Protein AF-A0A936DY60-F1 (afdb_monomer_lite)

pLDDT: mean 81.86, std 16.47, range [38.91, 96.62]

Structure (mmCIF, N/CA/C/O backbone):
data_AF-A0A936DY60-F1
#
_entry.id   AF-A0A936DY60-F1
#
loop_
_atom_site.group_PDB
_atom_site.id
_atom_site.type_symbol
_atom_site.label_atom_id
_atom_site.label_alt_id
_atom_site.label_comp_id
_atom_site.label_asym_id
_atom_site.label_entity_id
_atom_site.label_seq_id
_atom_site.pdbx_PDB_ins_code
_atom_site.Cartn_x
_atom_site.Cartn_y
_atom_site.Cartn_z
_atom_site.occupancy
_atom_site.B_iso_or_equiv
_atom_site.auth_seq_id
_atom_site.auth_comp_id
_atom_site.auth_asym_id
_atom_site.auth_atom_id
_atom_site.pdbx_PDB_model_num
ATOM 1 N N . MET A 1 1 ? 2.307 -20.697 33.346 1.00 44.84 1 MET A N 1
ATOM 2 C CA . MET A 1 1 ? 3.565 -20.794 32.579 1.00 44.84 1 MET A CA 1
ATOM 3 C C . MET A 1 1 ? 3.118 -21.292 31.215 1.00 44.84 1 MET A C 1
ATOM 5 O O . MET A 1 1 ? 2.752 -22.448 31.139 1.00 44.84 1 MET A O 1
ATOM 9 N N . GLU A 1 2 ? 2.853 -20.472 30.203 1.00 38.91 2 GLU A N 1
ATOM 10 C CA . GLU A 1 2 ? 3.311 -19.121 29.857 1.00 38.91 2 GLU A CA 1
ATOM 11 C C . GLU A 1 2 ? 2.128 -18.186 29.542 1.00 38.91 2 GLU A C 1
ATOM 13 O O . GLU A 1 2 ? 1.137 -18.589 28.943 1.00 38.91 2 GLU A O 1
ATOM 18 N N . ASP A 1 3 ? 2.243 -16.945 30.009 1.00 46.50 3 ASP A N 1
ATOM 19 C CA . ASP A 1 3 ? 1.336 -15.822 29.766 1.00 46.50 3 ASP A CA 1
ATOM 20 C C . ASP A 1 3 ? 1.839 -15.125 28.490 1.00 46.50 3 ASP A C 1
ATOM 22 O O . ASP A 1 3 ? 2.882 -14.470 28.516 1.00 46.50 3 ASP A O 1
ATOM 26 N N . SER A 1 4 ? 1.177 -15.346 27.350 1.00 43.41 4 SER A N 1
ATOM 27 C CA . SER A 1 4 ? 1.516 -14.661 26.098 1.00 43.41 4 SER A CA 1
ATOM 28 C C . SER A 1 4 ? 0.652 -13.413 25.970 1.00 43.41 4 SER A C 1
ATOM 30 O O . SER A 1 4 ? -0.563 -13.486 25.799 1.00 43.41 4 SER A O 1
ATOM 32 N N . ALA A 1 5 ? 1.296 -12.250 26.031 1.00 46.12 5 ALA A N 1
ATOM 33 C CA . ALA A 1 5 ? 0.689 -10.922 25.961 1.00 46.12 5 ALA A CA 1
ATOM 34 C C . ALA A 1 5 ? -0.089 -10.616 24.654 1.00 46.12 5 ALA A C 1
ATOM 36 O O . ALA A 1 5 ? -0.571 -9.497 24.490 1.00 46.12 5 ALA A O 1
ATOM 37 N N . ALA A 1 6 ? -0.235 -11.583 23.742 1.00 47.00 6 ALA A N 1
ATOM 38 C CA . ALA A 1 6 ? -0.947 -11.458 22.470 1.00 47.00 6 ALA A CA 1
ATOM 39 C C . ALA A 1 6 ? -2.479 -11.611 22.579 1.00 47.00 6 ALA A C 1
ATOM 41 O O . ALA A 1 6 ? -3.191 -11.152 21.693 1.00 47.00 6 ALA A O 1
ATOM 42 N N . ASP A 1 7 ? -3.005 -12.183 23.668 1.00 44.12 7 ASP A N 1
ATOM 43 C CA . ASP A 1 7 ? -4.451 -12.445 23.831 1.00 44.12 7 ASP A CA 1
ATOM 44 C C . ASP A 1 7 ? -5.263 -11.232 24.330 1.00 44.12 7 ASP A C 1
ATOM 46 O O . ASP A 1 7 ? -6.442 -11.328 24.678 1.00 44.12 7 ASP A O 1
ATOM 50 N N . ARG A 1 8 ? -4.642 -10.052 24.411 1.00 47.47 8 ARG A N 1
ATOM 51 C CA . ARG A 1 8 ? -5.249 -8.866 25.021 1.00 47.47 8 ARG A CA 1
ATOM 52 C C . ARG A 1 8 ? -5.529 -7.808 23.963 1.00 47.47 8 ARG A C 1
ATOM 54 O O . ARG A 1 8 ? -4.651 -7.031 23.615 1.00 47.47 8 ARG A O 1
ATOM 61 N N . ILE A 1 9 ? -6.812 -7.733 23.593 1.00 56.16 9 ILE A N 1
ATOM 62 C CA . ILE A 1 9 ? -7.488 -6.724 22.754 1.00 56.16 9 ILE A CA 1
ATOM 63 C C . ILE A 1 9 ? -7.696 -7.175 21.298 1.00 56.16 9 ILE A C 1
ATOM 65 O O . ILE A 1 9 ? -7.181 -6.577 20.362 1.00 56.16 9 ILE A O 1
ATOM 69 N N . CYS A 1 10 ? -8.556 -8.176 21.093 1.00 65.50 10 CYS A N 1
ATOM 70 C CA . CYS A 1 10 ? -9.241 -8.348 19.812 1.00 65.50 10 CYS A CA 1
ATOM 71 C C . CYS A 1 10 ? -10.759 -8.288 20.041 1.00 65.50 10 CYS A C 1
ATOM 73 O O . CYS A 1 10 ? -11.377 -9.283 20.389 1.00 65.50 10 CYS A O 1
ATOM 75 N N . PHE A 1 11 ? -11.353 -7.095 19.904 1.00 85.56 11 PHE A N 1
ATOM 76 C CA . PHE A 1 11 ? -12.814 -6.874 19.961 1.00 85.56 11 PHE A CA 1
ATOM 77 C C . PHE A 1 11 ? -13.450 -6.927 18.562 1.00 85.56 11 PHE A C 1
ATOM 79 O O . PHE A 1 11 ? -14.474 -6.287 18.306 1.00 85.56 11 PHE A O 1
ATOM 86 N N . LEU A 1 12 ? -12.789 -7.622 17.637 1.00 89.50 12 LEU A N 1
ATOM 87 C CA . LEU A 1 12 ? -13.128 -7.707 16.227 1.00 89.50 12 LEU A CA 1
ATOM 88 C C . LEU A 1 12 ? -13.067 -9.170 15.803 1.00 89.50 12 LEU A C 1
ATOM 90 O O . LEU A 1 12 ? -12.020 -9.800 15.902 1.00 89.50 12 LEU A O 1
ATOM 94 N N . HIS A 1 13 ? -14.175 -9.689 15.292 1.00 91.06 13 HIS A N 1
ATOM 95 C CA . HIS A 1 13 ? -14.236 -11.031 14.729 1.00 91.06 13 HIS A CA 1
ATOM 96 C C . HIS A 1 13 ? -14.409 -10.943 13.214 1.00 91.06 13 HIS A C 1
ATOM 98 O O . HIS A 1 13 ? -15.349 -10.302 12.735 1.00 91.06 13 HIS A O 1
ATOM 104 N N . LEU A 1 14 ? -13.521 -11.600 12.468 1.00 92.56 14 LEU A N 1
ATOM 105 C CA . LEU A 1 14 ? -13.602 -11.732 11.016 1.00 92.56 14 LEU A CA 1
ATOM 106 C C . LEU A 1 14 ? -14.223 -13.087 10.662 1.00 92.56 14 LEU A C 1
ATOM 108 O O . LEU A 1 14 ? -13.749 -14.125 11.113 1.00 9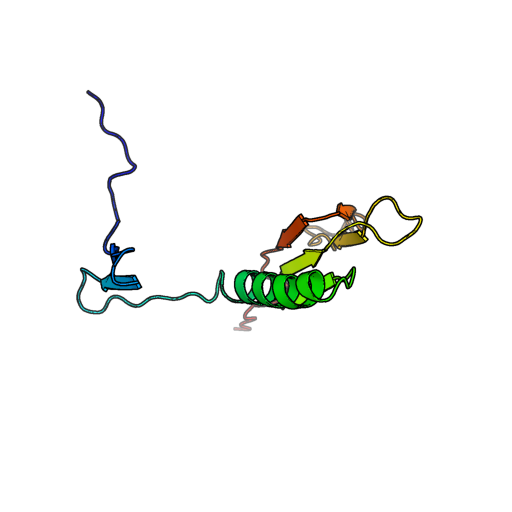2.56 14 LEU A O 1
ATOM 112 N N . ASP A 1 15 ? -15.270 -13.081 9.843 1.00 92.75 15 ASP A N 1
ATOM 113 C CA . ASP A 1 15 ? -15.773 -14.281 9.175 1.00 92.75 15 ASP A CA 1
ATOM 114 C C . ASP A 1 15 ? -15.343 -14.228 7.708 1.00 92.75 15 ASP A C 1
ATOM 116 O O . ASP A 1 15 ? -15.944 -13.521 6.894 1.00 92.75 15 ASP A O 1
ATOM 120 N N . GLU A 1 16 ? -14.280 -14.959 7.376 1.00 92.56 16 GLU A N 1
ATOM 121 C CA . GLU A 1 16 ? -13.734 -15.008 6.016 1.00 92.56 16 GLU A CA 1
ATOM 122 C C . GLU A 1 16 ? -14.710 -15.635 5.015 1.00 92.56 16 GLU A C 1
ATOM 124 O O . GLU A 1 16 ? -14.765 -15.216 3.857 1.00 92.56 16 GLU A O 1
ATOM 129 N N . SER A 1 17 ? -15.519 -16.604 5.457 1.00 95.31 17 SER A N 1
ATOM 130 C CA . SER A 1 17 ? -16.463 -17.314 4.590 1.00 95.31 17 SER A CA 1
ATOM 131 C C . SER A 1 17 ? -17.610 -16.406 4.148 1.00 95.31 17 SER A C 1
ATOM 133 O O . SER A 1 17 ? -17.999 -16.408 2.981 1.00 95.31 17 SER A O 1
ATOM 135 N N . GLN A 1 18 ? -18.116 -15.592 5.078 1.00 95.62 18 GLN A N 1
ATOM 136 C CA . GLN A 1 18 ? -19.192 -14.634 4.837 1.00 95.62 18 GLN A CA 1
ATOM 137 C C . GLN A 1 18 ? -18.667 -13.256 4.418 1.00 95.62 18 GLN A C 1
ATOM 139 O O . GLN A 1 18 ? -19.465 -12.373 4.109 1.00 95.62 18 GLN A O 1
ATOM 144 N N . LYS A 1 19 ? -17.340 -13.054 4.419 1.00 93.44 19 LYS A N 1
ATOM 145 C CA . LYS A 1 19 ? -16.678 -11.755 4.213 1.00 93.44 19 LYS A CA 1
ATOM 146 C C . LYS A 1 19 ? -17.287 -10.659 5.091 1.00 93.44 19 LYS A C 1
ATOM 148 O O . LYS A 1 19 ? -17.605 -9.569 4.617 1.00 93.44 19 LYS A O 1
ATOM 153 N N . SER A 1 20 ? -17.484 -10.967 6.370 1.00 93.31 20 SER A N 1
ATOM 154 C CA . SER A 1 20 ? -18.144 -10.069 7.319 1.00 93.31 20 SER A CA 1
ATOM 155 C C . SER A 1 20 ? -17.284 -9.821 8.553 1.00 93.31 20 SER A C 1
ATOM 157 O O . SER A 1 20 ? -16.421 -10.626 8.901 1.00 93.31 20 SER A O 1
ATOM 159 N N . VAL A 1 21 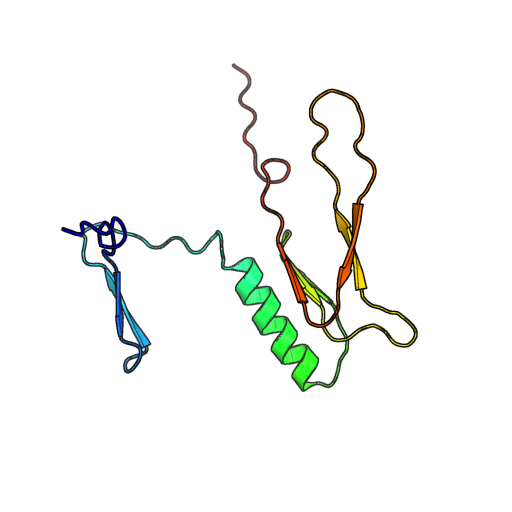? -17.515 -8.685 9.207 1.00 92.25 21 VAL A N 1
ATOM 160 C CA . VAL A 1 21 ? -16.815 -8.289 10.430 1.00 92.25 21 VAL A CA 1
ATOM 161 C C . VAL A 1 21 ? -17.841 -7.980 11.510 1.00 92.25 21 VAL A C 1
ATOM 163 O O . VAL A 1 21 ? -18.816 -7.268 11.263 1.00 92.25 21 VAL A O 1
ATOM 166 N N . ARG A 1 22 ? -17.604 -8.483 12.722 1.00 91.81 22 ARG A N 1
ATOM 167 C CA . ARG A 1 22 ? -18.387 -8.160 13.918 1.00 91.81 22 ARG A CA 1
ATOM 168 C C . ARG A 1 22 ? -17.526 -7.400 14.919 1.00 91.81 22 ARG A C 1
ATOM 170 O O . ARG A 1 22 ? -16.445 -7.858 15.277 1.00 91.81 22 ARG A O 1
ATOM 177 N N . LEU A 1 23 ? -18.039 -6.267 15.398 1.00 92.69 23 LEU A N 1
ATOM 178 C CA . LEU A 1 23 ? -17.442 -5.505 16.496 1.00 92.69 23 LEU A CA 1
ATOM 179 C C . LEU A 1 23 ? -18.108 -5.932 17.804 1.00 92.69 23 LEU A C 1
ATOM 181 O O . LEU A 1 23 ? -19.334 -5.919 17.921 1.00 92.69 23 LEU A O 1
ATOM 185 N N . GLU A 1 24 ? -17.313 -6.341 18.783 1.00 91.56 24 GLU A N 1
ATOM 186 C CA . GLU A 1 24 ? -17.827 -6.930 20.025 1.00 91.56 24 GLU A CA 1
ATOM 187 C C . GLU A 1 24 ? -18.187 -5.887 21.084 1.00 91.56 24 GLU A C 1
ATOM 189 O O . GLU A 1 24 ? -18.904 -6.178 22.042 1.00 91.56 24 GLU A O 1
ATOM 194 N N . LYS A 1 25 ? -17.717 -4.650 20.910 1.00 90.12 25 LYS A N 1
ATOM 195 C CA . LYS A 1 25 ? -17.960 -3.548 21.837 1.00 90.12 25 LYS A CA 1
ATOM 196 C C . LYS A 1 25 ? -18.980 -2.561 21.287 1.00 90.12 25 LYS A C 1
ATOM 198 O O . LYS A 1 25 ? -18.811 -2.014 20.200 1.00 90.12 25 LYS A O 1
ATOM 203 N N . SER A 1 26 ? -20.003 -2.273 22.091 1.00 89.88 26 SER A N 1
ATOM 204 C CA . SER A 1 26 ? -20.943 -1.186 21.807 1.00 89.88 26 SER A CA 1
ATOM 205 C C . SER A 1 26 ? -20.197 0.148 21.691 1.00 89.88 26 SER A C 1
ATOM 207 O O . SER A 1 26 ? -19.331 0.448 22.513 1.00 89.88 26 SER A O 1
ATOM 209 N N . GLY A 1 27 ? -20.513 0.929 20.658 1.00 90.00 27 GLY A N 1
ATOM 210 C CA . GLY A 1 27 ? -19.868 2.216 20.374 1.00 90.00 27 GLY A CA 1
ATOM 211 C C . GLY A 1 27 ? -18.483 2.131 19.717 1.00 90.00 27 GLY A C 1
ATOM 212 O O . GLY A 1 27 ? -17.901 3.173 19.427 1.00 90.00 27 GLY A O 1
ATOM 213 N N . MET A 1 28 ? -17.954 0.931 19.455 1.00 92.25 28 MET A N 1
ATOM 214 C CA . MET A 1 28 ? -16.699 0.759 18.719 1.00 92.25 28 MET A CA 1
ATOM 215 C C . MET A 1 28 ? -16.860 1.177 17.252 1.00 92.25 28 MET A C 1
ATOM 217 O O . MET A 1 28 ? -17.871 0.876 16.619 1.00 92.25 28 MET A O 1
ATOM 221 N N . GLN A 1 29 ? -15.844 1.849 16.713 1.00 90.31 29 GLN A N 1
ATOM 222 C CA . GLN A 1 29 ? -15.773 2.278 15.316 1.00 90.31 29 GLN A CA 1
ATOM 223 C C . GLN A 1 29 ? -14.461 1.805 14.691 1.00 90.31 29 GLN A C 1
ATOM 225 O O . GLN A 1 29 ? -13.467 1.617 15.394 1.00 90.31 29 GLN A O 1
ATOM 230 N N . LEU A 1 30 ? -14.473 1.610 13.373 1.00 89.00 30 LEU A N 1
ATOM 231 C CA . LEU A 1 30 ? -13.281 1.305 12.591 1.00 89.00 30 LEU A CA 1
ATOM 232 C C . LEU A 1 30 ? -12.800 2.565 11.888 1.00 89.00 30 LEU A C 1
ATOM 234 O O . LEU A 1 30 ? -13.579 3.226 11.204 1.00 89.00 30 LEU A O 1
ATOM 238 N N . ASP A 1 31 ? -11.509 2.844 12.021 1.00 89.88 31 ASP A N 1
ATOM 239 C CA . ASP A 1 31 ? -10.816 3.860 11.244 1.00 89.88 31 ASP A CA 1
ATOM 240 C C . ASP A 1 31 ? -9.760 3.169 10.378 1.00 89.88 31 ASP A C 1
ATOM 242 O O . ASP A 1 31 ? -8.853 2.505 10.881 1.00 89.88 31 ASP A O 1
ATOM 246 N N . LEU A 1 32 ? -9.915 3.293 9.060 1.00 88.56 32 LEU A N 1
ATOM 247 C CA . LEU A 1 32 ? -9.011 2.714 8.068 1.00 88.56 32 LEU A CA 1
ATOM 248 C C . LEU A 1 32 ? -8.073 3.769 7.465 1.00 88.56 32 LEU A C 1
ATOM 250 O O . LEU A 1 32 ? -7.340 3.468 6.519 1.00 88.56 32 LEU A O 1
ATOM 254 N N . GLY A 1 33 ? -8.079 5.002 7.978 1.00 86.06 33 GLY A N 1
ATOM 255 C CA . GLY A 1 33 ? -7.324 6.132 7.436 1.00 86.06 33 GLY A CA 1
ATOM 256 C C . GLY A 1 33 ? -5.827 5.854 7.289 1.00 86.06 33 GLY A C 1
ATOM 257 O O . GLY A 1 33 ? -5.217 6.292 6.314 1.00 86.06 33 GLY A O 1
ATOM 258 N N . GLY A 1 34 ? -5.256 5.053 8.194 1.00 84.50 34 GLY A N 1
ATOM 259 C CA . GLY A 1 34 ? -3.844 4.659 8.166 1.00 84.50 34 GLY A CA 1
ATOM 260 C C . GLY A 1 34 ? -3.459 3.633 7.093 1.00 84.50 34 GLY A C 1
ATOM 261 O O . GLY A 1 34 ? -2.277 3.509 6.800 1.00 84.50 34 GLY A O 1
ATOM 262 N N . ILE A 1 35 ? -4.418 2.911 6.497 1.00 87.56 35 ILE A N 1
ATOM 263 C CA . ILE A 1 35 ? -4.139 1.831 5.524 1.00 87.56 35 ILE A CA 1
ATOM 264 C C . ILE A 1 35 ? -4.823 2.022 4.166 1.00 87.56 35 ILE A C 1
ATOM 266 O O . ILE A 1 35 ? -4.459 1.378 3.185 1.00 87.56 35 ILE A O 1
ATOM 270 N N . THR A 1 36 ? -5.818 2.910 4.088 1.00 90.19 36 THR A N 1
ATOM 271 C CA . THR A 1 36 ? -6.686 3.039 2.905 1.00 90.19 36 THR A CA 1
ATOM 272 C C . THR A 1 36 ? -5.911 3.460 1.658 1.00 90.19 36 THR A C 1
ATOM 274 O O . THR A 1 36 ? -6.186 2.973 0.565 1.00 90.19 36 THR A O 1
ATOM 277 N N . LYS A 1 37 ? -4.930 4.354 1.808 1.00 91.88 37 LYS A N 1
ATOM 278 C CA . LYS A 1 37 ? -4.136 4.874 0.687 1.00 91.88 37 LYS A CA 1
ATOM 279 C C . LYS A 1 37 ? -3.220 3.810 0.085 1.00 91.88 37 LYS A C 1
ATOM 281 O O . LYS A 1 37 ? -3.241 3.639 -1.132 1.00 91.88 37 LYS A O 1
ATOM 286 N N . GLY A 1 38 ? -2.514 3.050 0.925 1.00 91.94 38 GLY A N 1
ATOM 287 C CA . GLY A 1 38 ? -1.728 1.891 0.496 1.00 91.94 38 GLY A CA 1
ATOM 288 C C . GLY A 1 38 ? -2.585 0.867 -0.251 1.00 91.94 38 GLY A C 1
ATOM 289 O O . GLY A 1 38 ? -2.275 0.532 -1.389 1.00 91.94 38 GLY A O 1
ATOM 290 N N . TYR A 1 39 ? -3.739 0.486 0.311 1.00 94.12 39 TYR A N 1
ATOM 291 C CA . TYR A 1 39 ? -4.665 -0.443 -0.350 1.00 94.12 39 TYR A CA 1
ATOM 292 C C . TYR A 1 39 ? -5.155 0.068 -1.716 1.00 94.12 39 TYR A C 1
ATOM 294 O O . TYR A 1 39 ? -5.211 -0.682 -2.689 1.00 94.12 39 TYR A O 1
ATOM 302 N N . ALA A 1 40 ? -5.501 1.354 -1.814 1.00 94.31 40 ALA A N 1
ATOM 303 C CA . ALA A 1 40 ? -5.911 1.953 -3.080 1.00 94.31 40 ALA A CA 1
ATOM 304 C C . ALA A 1 40 ? -4.769 1.972 -4.112 1.00 94.31 40 ALA A C 1
ATOM 306 O O . ALA A 1 40 ? -5.021 1.777 -5.303 1.00 94.31 40 ALA A O 1
ATOM 307 N N . ALA A 1 41 ? -3.527 2.194 -3.669 1.00 95.38 41 ALA A N 1
ATOM 308 C CA . ALA A 1 41 ? -2.353 2.152 -4.531 1.00 95.38 41 ALA A CA 1
ATOM 309 C C . ALA A 1 41 ? -2.081 0.735 -5.060 1.00 95.38 41 ALA A C 1
ATOM 311 O O . ALA A 1 41 ? -1.846 0.581 -6.260 1.00 95.38 41 ALA A O 1
ATOM 312 N N . ASP A 1 42 ? -2.201 -0.285 -4.205 1.00 95.00 42 ASP A N 1
ATOM 313 C CA . ASP A 1 42 ? -2.075 -1.696 -4.589 1.00 95.00 42 ASP A CA 1
ATOM 314 C C . ASP A 1 42 ? -3.155 -2.090 -5.607 1.00 95.00 42 ASP A C 1
ATOM 316 O O . ASP A 1 42 ? -2.845 -2.575 -6.695 1.00 95.00 42 ASP A O 1
ATOM 320 N N . ALA A 1 43 ? -4.424 -1.776 -5.325 1.00 95.44 43 ALA A N 1
ATOM 321 C CA . ALA A 1 43 ? -5.531 -2.086 -6.230 1.00 95.44 43 ALA A CA 1
ATOM 322 C C . ALA A 1 43 ? -5.382 -1.404 -7.604 1.00 95.44 43 ALA A C 1
ATOM 324 O O . ALA A 1 43 ? -5.717 -1.981 -8.641 1.00 95.44 43 ALA A O 1
ATOM 325 N N . ALA A 1 44 ? -4.867 -0.171 -7.638 1.00 94.81 44 ALA A N 1
ATOM 326 C CA . ALA A 1 44 ? -4.559 0.509 -8.892 1.00 94.81 44 ALA A CA 1
ATOM 327 C C . ALA A 1 44 ? -3.393 -0.163 -9.634 1.00 94.81 44 ALA A C 1
ATOM 329 O O . ALA A 1 44 ? -3.449 -0.293 -10.860 1.00 94.81 44 ALA A O 1
ATOM 330 N N . MET A 1 45 ? -2.360 -0.610 -8.912 1.00 95.94 45 MET A N 1
ATOM 331 C CA . MET A 1 45 ? -1.229 -1.326 -9.499 1.00 95.94 45 MET A CA 1
ATOM 332 C C . MET A 1 45 ? -1.669 -2.640 -10.150 1.00 95.94 45 MET A C 1
ATOM 334 O O . MET A 1 45 ? -1.290 -2.894 -11.293 1.00 95.94 45 MET A O 1
ATOM 338 N N . ASP A 1 46 ? -2.538 -3.418 -9.504 1.00 94.56 46 ASP A N 1
ATOM 339 C CA . ASP A 1 46 ? -3.068 -4.673 -10.057 1.00 94.56 46 ASP A CA 1
ATOM 340 C C . ASP A 1 46 ? -3.755 -4.460 -11.420 1.00 94.56 46 ASP A C 1
ATOM 342 O O . ASP A 1 46 ? -3.562 -5.215 -12.383 1.00 94.56 46 ASP A O 1
ATOM 346 N N . VAL A 1 47 ? -4.518 -3.369 -11.555 1.00 94.94 47 VAL A N 1
ATOM 347 C CA . VAL A 1 47 ? -5.160 -2.993 -12.826 1.00 94.94 47 VAL A CA 1
ATOM 348 C C . VAL A 1 47 ? -4.130 -2.603 -13.893 1.00 94.94 47 VAL A C 1
ATOM 350 O O . VAL A 1 47 ? -4.332 -2.888 -15.073 1.00 94.94 47 VAL A O 1
ATOM 353 N N . LEU A 1 48 ? -3.027 -1.955 -13.518 1.00 92.75 48 LEU A N 1
ATOM 354 C CA . LEU A 1 48 ? -1.975 -1.556 -14.460 1.00 92.75 48 LEU A CA 1
ATOM 355 C C . LEU A 1 48 ? -1.133 -2.752 -14.917 1.00 92.75 48 LEU A C 1
ATOM 357 O O . LEU A 1 48 ? -0.892 -2.907 -16.118 1.00 92.75 48 LEU A O 1
ATOM 361 N N . VAL A 1 49 ? -0.749 -3.627 -13.987 1.00 90.12 49 VAL A N 1
ATOM 362 C CA . VAL A 1 49 ? 0.024 -4.844 -14.268 1.00 90.12 49 VAL A CA 1
ATOM 363 C C . VAL A 1 49 ? -0.774 -5.805 -15.146 1.00 90.12 49 VAL A C 1
ATOM 365 O O . VAL A 1 49 ? -0.240 -6.311 -16.131 1.00 90.12 49 VAL A O 1
ATOM 368 N N . SER A 1 50 ? -2.077 -5.981 -14.889 1.00 91.88 50 SER A N 1
ATOM 369 C CA . SER A 1 50 ? -2.952 -6.801 -15.751 1.00 91.88 50 SER A CA 1
ATOM 370 C C . SER A 1 50 ? -3.082 -6.281 -17.191 1.00 91.88 50 SER A C 1
ATOM 372 O O . SER A 1 50 ? -3.519 -7.011 -18.080 1.00 91.88 50 SER A O 1
ATOM 374 N N . ARG A 1 51 ? -2.672 -5.033 -17.449 1.00 92.75 51 ARG A N 1
ATOM 375 C CA . ARG A 1 51 ? -2.606 -4.420 -18.785 1.00 92.75 51 ARG A CA 1
ATOM 376 C C . ARG A 1 51 ? -1.185 -4.373 -19.356 1.00 92.75 51 ARG A C 1
ATOM 378 O O . ARG A 1 51 ? -0.969 -3.691 -20.355 1.00 92.75 51 ARG A O 1
ATOM 385 N N . TYR A 1 52 ? -0.237 -5.088 -18.745 1.00 84.00 52 TYR A N 1
ATOM 386 C CA . TYR A 1 52 ? 1.179 -5.146 -19.128 1.00 84.00 52 TYR A CA 1
ATOM 387 C C . TYR A 1 52 ? 1.874 -3.775 -19.120 1.00 84.00 52 TYR A C 1
ATOM 389 O O . TYR A 1 52 ? 2.707 -3.475 -19.978 1.00 84.00 52 TYR A O 1
ATOM 397 N N . LEU A 1 53 ? 1.511 -2.907 -18.169 1.00 82.38 53 LEU A N 1
ATOM 398 C CA . LEU A 1 53 ? 2.090 -1.572 -18.042 1.00 82.38 53 LEU A CA 1
ATOM 399 C C . LEU A 1 53 ? 3.028 -1.491 -16.832 1.00 82.38 53 LEU A C 1
ATOM 401 O O . LEU A 1 53 ? 2.562 -1.472 -15.696 1.00 82.38 53 LEU A O 1
ATOM 405 N N . ASN A 1 54 ? 4.331 -1.316 -17.076 1.00 85.75 54 ASN A N 1
ATOM 406 C CA . ASN A 1 54 ? 5.292 -1.021 -16.004 1.00 85.75 54 ASN A CA 1
ATOM 407 C C . ASN A 1 54 ? 5.096 0.420 -15.525 1.00 85.75 54 ASN A C 1
ATOM 409 O O . ASN A 1 54 ? 5.281 1.361 -16.304 1.00 85.75 54 ASN A O 1
ATOM 413 N N . ARG A 1 55 ? 4.658 0.614 -14.283 1.00 90.50 55 ARG A N 1
ATOM 414 C CA . ARG A 1 55 ? 4.197 1.902 -13.757 1.00 90.50 55 ARG A CA 1
ATOM 415 C C . ARG A 1 55 ? 4.555 2.076 -12.286 1.00 90.50 55 ARG A C 1
ATOM 417 O O . ARG A 1 55 ? 4.939 1.142 -11.586 1.00 90.50 55 ARG A O 1
ATOM 424 N N . THR A 1 56 ? 4.363 3.305 -11.831 1.00 93.12 56 THR A N 1
ATOM 425 C CA . THR A 1 56 ? 4.343 3.679 -10.423 1.00 93.12 56 THR A CA 1
ATOM 426 C C . THR A 1 56 ? 2.982 4.264 -10.087 1.00 93.12 56 THR A C 1
ATOM 428 O O . THR A 1 56 ? 2.357 4.936 -10.912 1.00 93.12 56 THR A O 1
ATOM 431 N N . VAL A 1 57 ? 2.517 4.002 -8.873 1.00 94.50 57 VAL A N 1
ATOM 432 C CA . VAL A 1 57 ? 1.310 4.600 -8.307 1.00 94.50 57 VAL A CA 1
ATOM 433 C C . VAL A 1 57 ? 1.716 5.307 -7.025 1.00 94.50 57 VAL A C 1
ATOM 435 O O . VAL A 1 57 ? 2.417 4.723 -6.206 1.00 94.50 57 VAL A O 1
ATOM 438 N N . ALA A 1 58 ? 1.295 6.561 -6.859 1.00 92.25 58 ALA A N 1
ATOM 439 C CA . ALA A 1 58 ? 1.542 7.345 -5.654 1.00 92.25 58 ALA A CA 1
ATOM 440 C C . ALA A 1 58 ? 0.214 7.845 -5.072 1.00 92.25 58 ALA A C 1
ATOM 442 O O . ALA A 1 58 ? -0.538 8.550 -5.746 1.00 92.25 58 ALA A O 1
ATOM 443 N N . ALA A 1 59 ? -0.056 7.506 -3.814 1.00 88.25 59 ALA A N 1
ATOM 444 C CA . ALA A 1 59 ? -1.256 7.873 -3.076 1.00 88.25 59 ALA A CA 1
ATOM 445 C C . ALA A 1 59 ? -0.872 8.503 -1.728 1.00 88.25 59 ALA A C 1
ATOM 447 O O . ALA A 1 59 ? -0.781 7.837 -0.705 1.00 88.25 59 ALA A O 1
ATOM 448 N N . GLY A 1 60 ? -0.638 9.819 -1.716 1.00 80.00 60 GLY A N 1
ATOM 449 C CA . GLY A 1 60 ? -0.485 10.590 -0.474 1.00 80.00 60 GLY A CA 1
ATOM 450 C C . GLY A 1 60 ? 0.605 10.082 0.483 1.00 80.00 60 GLY A C 1
ATOM 451 O O . GLY A 1 60 ? 0.346 10.007 1.686 1.00 80.00 60 GLY A O 1
ATOM 452 N N . GLY A 1 61 ? 1.778 9.732 -0.058 1.00 83.44 61 GLY A N 1
ATOM 453 C CA . GLY A 1 61 ? 2.939 9.211 0.679 1.00 83.44 61 GLY A CA 1
ATOM 454 C C . GLY A 1 61 ? 3.163 7.704 0.521 1.00 83.44 61 GLY A C 1
ATOM 455 O O . GLY A 1 61 ? 4.287 7.246 0.704 1.00 83.44 61 GLY A O 1
ATOM 456 N N . ASP A 1 62 ? 2.133 6.958 0.118 1.00 90.56 62 ASP A N 1
ATOM 457 C CA . ASP A 1 62 ? 2.246 5.550 -0.264 1.00 90.56 62 ASP A CA 1
ATOM 458 C C . ASP A 1 62 ? 2.626 5.447 -1.742 1.00 90.56 62 ASP A C 1
ATOM 460 O O . ASP A 1 62 ? 1.974 6.050 -2.598 1.00 90.56 62 ASP A O 1
ATOM 464 N N . ILE A 1 63 ? 3.689 4.713 -2.057 1.00 94.44 63 ILE A N 1
ATOM 465 C CA . ILE A 1 63 ? 4.173 4.502 -3.422 1.00 94.44 63 ILE A CA 1
ATOM 466 C C . ILE A 1 63 ? 4.277 3.004 -3.675 1.00 94.44 63 ILE A C 1
ATOM 468 O O . ILE A 1 63 ? 4.940 2.300 -2.922 1.00 94.44 63 ILE A O 1
ATOM 472 N N . VAL A 1 64 ? 3.690 2.539 -4.774 1.00 96.62 64 VAL A N 1
ATOM 473 C CA . VAL A 1 64 ? 3.813 1.163 -5.271 1.00 96.62 64 VAL A CA 1
ATOM 474 C C . VAL A 1 64 ? 4.461 1.214 -6.645 1.00 96.62 64 VAL A C 1
ATOM 476 O O . VAL A 1 64 ? 4.100 2.051 -7.479 1.00 96.62 64 VAL A O 1
ATOM 479 N N . VAL A 1 65 ? 5.427 0.336 -6.896 1.00 96.62 65 VAL A N 1
ATOM 480 C CA . VAL A 1 65 ? 6.134 0.251 -8.176 1.00 96.62 65 VAL A CA 1
ATOM 481 C C . VAL A 1 65 ? 6.084 -1.168 -8.733 1.00 96.62 65 VAL A C 1
ATOM 483 O O . VAL A 1 65 ? 6.242 -2.142 -7.998 1.00 96.62 65 VAL A O 1
ATOM 486 N N . SER A 1 66 ? 5.876 -1.279 -10.043 1.00 94.75 66 SER A N 1
ATOM 487 C CA . SER A 1 66 ? 5.941 -2.550 -10.768 1.00 94.75 66 SER A CA 1
ATOM 488 C C . SER A 1 66 ? 7.397 -2.976 -11.016 1.00 94.75 66 SER A C 1
ATOM 490 O O . SER A 1 66 ? 8.335 -2.438 -10.421 1.00 94.75 66 SER A O 1
ATOM 492 N N . GLU A 1 67 ? 7.605 -3.893 -11.961 1.00 94.81 67 GLU A N 1
ATOM 493 C CA . GLU A 1 67 ? 8.923 -4.244 -12.491 1.00 94.81 67 GLU A CA 1
ATOM 494 C C . GLU A 1 67 ? 9.738 -3.009 -12.886 1.00 94.81 67 GLU A C 1
ATOM 496 O O . GLU A 1 67 ? 9.185 -1.941 -13.192 1.00 94.81 67 GLU A O 1
ATOM 501 N N . SER A 1 68 ? 11.062 -3.175 -12.892 1.00 94.81 68 SER A N 1
ATOM 502 C CA . SER A 1 68 ? 12.000 -2.114 -13.238 1.00 94.81 68 SER A CA 1
ATOM 503 C C . SER A 1 68 ? 11.682 -1.490 -14.605 1.00 94.81 68 SER A C 1
ATOM 505 O O . SER A 1 68 ? 11.261 -2.191 -15.536 1.00 94.81 68 SER A O 1
ATOM 507 N N . PRO A 1 69 ? 11.895 -0.172 -14.766 1.00 91.50 69 PRO A N 1
ATOM 508 C CA . PRO A 1 69 ? 11.830 0.458 -16.077 1.00 91.50 69 PRO A CA 1
ATOM 509 C C . PRO A 1 69 ? 12.835 -0.186 -17.050 1.00 91.50 69 PRO A C 1
ATOM 511 O O . PRO A 1 69 ? 13.894 -0.648 -16.619 1.00 91.50 69 PRO A O 1
ATOM 514 N N . PRO A 1 70 ? 12.557 -0.200 -18.366 1.00 90.62 70 PRO A N 1
ATOM 515 C CA . PRO A 1 70 ? 13.493 -0.738 -19.348 1.00 90.62 70 PRO A CA 1
ATOM 516 C C . PRO A 1 70 ? 14.872 -0.069 -19.260 1.00 90.62 70 PRO A C 1
ATOM 518 O O . PRO A 1 70 ? 14.978 1.149 -19.371 1.00 90.62 70 PRO A O 1
ATOM 521 N N . GLY A 1 71 ? 15.922 -0.876 -19.093 1.00 93.94 71 GLY A N 1
ATOM 522 C CA . GLY A 1 71 ? 17.306 -0.397 -19.001 1.00 93.94 71 GLY A CA 1
ATOM 523 C C . GLY A 1 71 ? 17.729 0.114 -17.620 1.00 93.94 71 GLY A C 1
ATOM 524 O O . GLY A 1 71 ? 18.884 0.499 -17.464 1.00 93.94 71 GLY A O 1
ATOM 525 N N . GLU A 1 72 ? 16.840 0.079 -16.627 1.00 94.81 72 GLU A N 1
ATOM 526 C CA . GLU A 1 72 ? 17.107 0.527 -15.260 1.00 94.81 72 GLU A CA 1
ATOM 527 C C . GLU A 1 72 ? 17.074 -0.646 -14.275 1.00 94.81 72 GLU A C 1
ATOM 529 O O . GLU A 1 72 ? 16.362 -1.632 -14.461 1.00 94.81 72 GLU A O 1
ATOM 534 N N . ASN A 1 73 ? 17.810 -0.520 -13.169 1.00 93.44 73 ASN A N 1
ATOM 535 C CA . ASN A 1 73 ? 17.815 -1.541 -12.113 1.00 93.44 73 ASN A CA 1
ATOM 536 C C . ASN A 1 73 ? 16.580 -1.463 -11.197 1.00 93.44 73 ASN A C 1
ATOM 538 O O . ASN A 1 73 ? 16.319 -2.393 -10.438 1.00 93.44 73 ASN A O 1
ATOM 542 N N . GLY A 1 74 ? 15.816 -0.372 -11.269 1.00 94.94 74 GLY A N 1
ATOM 543 C CA . GLY A 1 74 ? 14.606 -0.153 -10.485 1.00 94.94 74 GLY A CA 1
ATOM 544 C C . GLY A 1 74 ? 14.143 1.299 -10.542 1.00 94.94 74 GLY A C 1
ATOM 545 O O . GLY A 1 74 ? 14.816 2.173 -11.086 1.00 94.94 74 GLY A O 1
ATOM 546 N N . TRP A 1 75 ? 12.986 1.562 -9.954 1.00 95.50 75 TRP A N 1
ATOM 547 C CA . TRP A 1 75 ? 12.443 2.898 -9.765 1.00 95.50 75 TRP A CA 1
ATOM 548 C C . TRP A 1 75 ? 13.178 3.608 -8.628 1.00 95.50 75 TRP A C 1
ATOM 550 O O . TRP A 1 75 ? 13.215 3.107 -7.505 1.00 95.50 75 TRP A O 1
ATOM 560 N N . SER A 1 76 ? 13.751 4.781 -8.904 1.00 94.69 76 SER A N 1
ATOM 561 C CA . SER A 1 76 ? 14.418 5.604 -7.890 1.00 94.69 76 SER A CA 1
ATOM 562 C C . SER A 1 76 ? 13.403 6.422 -7.100 1.00 94.69 76 SER A C 1
ATOM 564 O O . SER A 1 76 ? 12.822 7.378 -7.617 1.00 94.69 76 SER A O 1
ATOM 566 N N . ILE A 1 77 ? 13.195 6.052 -5.838 1.00 92.75 77 ILE A N 1
ATOM 567 C CA . ILE A 1 77 ? 12.315 6.765 -4.914 1.00 92.75 77 ILE A CA 1
ATOM 568 C C . ILE A 1 77 ? 13.170 7.564 -3.939 1.00 92.75 77 ILE A C 1
ATOM 570 O O . ILE A 1 77 ? 13.940 7.002 -3.164 1.00 92.75 77 ILE A O 1
ATOM 574 N N . THR A 1 78 ? 13.040 8.890 -3.984 1.00 90.56 78 THR A N 1
ATOM 575 C CA . THR A 1 78 ? 13.779 9.799 -3.101 1.00 90.56 78 THR A CA 1
ATOM 576 C C . THR A 1 78 ? 12.917 10.201 -1.913 1.00 90.56 78 THR A C 1
ATOM 578 O O . THR A 1 78 ? 11.835 10.755 -2.086 1.00 90.56 78 THR A O 1
ATOM 581 N N . MET A 1 79 ? 13.431 9.981 -0.709 1.00 84.88 79 MET A N 1
ATOM 582 C CA . MET A 1 79 ? 12.831 10.409 0.547 1.00 84.88 79 MET A CA 1
ATOM 583 C C . MET A 1 79 ? 13.516 11.684 1.038 1.00 84.88 79 MET A C 1
ATOM 585 O O . MET A 1 79 ? 14.741 11.830 0.958 1.00 84.88 79 MET A O 1
ATOM 589 N N . VAL A 1 80 ? 12.714 12.614 1.552 1.00 76.50 80 VAL A N 1
ATOM 590 C CA . VAL A 1 80 ? 13.198 13.848 2.176 1.00 76.50 80 VAL A CA 1
ATOM 591 C C . VAL A 1 80 ? 13.255 13.616 3.685 1.00 76.50 80 VAL A C 1
ATOM 593 O O . VAL A 1 80 ? 12.202 13.415 4.290 1.00 76.50 80 VAL A O 1
ATOM 596 N N . PRO A 1 81 ? 14.443 13.624 4.310 1.00 68.31 81 PRO A N 1
ATOM 597 C CA . PRO A 1 81 ? 14.533 13.487 5.756 1.00 68.31 81 PRO A CA 1
ATOM 598 C C . PRO A 1 81 ? 13.882 14.677 6.464 1.00 68.31 81 PRO A C 1
ATOM 600 O O . PRO A 1 81 ? 14.046 15.826 6.044 1.00 68.31 81 PRO A O 1
ATOM 603 N N . LEU A 1 82 ? 13.204 14.416 7.582 1.00 64.50 82 LEU A N 1
ATOM 604 C CA . LEU A 1 82 ? 12.789 15.469 8.504 1.00 64.50 82 LEU A CA 1
ATOM 605 C C . LEU A 1 82 ? 14.054 16.071 9.134 1.00 64.50 82 LEU A C 1
ATOM 607 O O . LEU A 1 82 ? 14.826 15.376 9.792 1.00 64.50 82 LEU A O 1
ATOM 611 N N . SER A 1 83 ? 14.312 17.358 8.894 1.00 59.56 83 SER A N 1
ATOM 612 C CA . SER A 1 83 ? 15.459 18.056 9.484 1.00 59.56 83 SER A CA 1
ATOM 613 C C . SER A 1 83 ? 15.203 18.297 10.971 1.00 59.56 83 SER A C 1
ATOM 615 O O . SER A 1 83 ? 14.585 19.286 11.356 1.00 59.56 83 SER A O 1
ATOM 617 N N . THR A 1 84 ? 15.690 17.405 11.830 1.00 52.50 84 THR A N 1
ATOM 618 C CA . THR A 1 84 ? 15.768 17.655 13.272 1.00 52.50 84 THR A CA 1
ATOM 619 C C . THR A 1 84 ? 17.113 18.311 13.590 1.00 52.50 84 THR A C 1
ATOM 621 O O . THR A 1 84 ? 18.141 17.638 13.637 1.00 52.50 84 THR A O 1
ATOM 624 N N . GLY A 1 85 ? 17.129 19.632 13.806 1.00 53.69 85 GLY A N 1
ATOM 625 C CA . GLY A 1 85 ? 18.281 20.321 14.413 1.00 53.69 85 GLY A CA 1
ATOM 626 C C . GLY A 1 85 ? 19.268 21.024 13.470 1.00 53.69 85 GLY A C 1
ATOM 627 O O . GLY A 1 85 ? 20.450 21.125 13.790 1.00 53.69 85 GLY A O 1
ATOM 628 N N . GLY A 1 86 ? 18.819 21.546 12.324 1.00 49.97 86 GLY A N 1
ATOM 629 C CA . GLY A 1 86 ? 19.594 22.529 11.544 1.00 49.97 86 GLY A CA 1
ATOM 630 C C . GLY A 1 86 ? 20.710 21.965 10.655 1.00 49.97 86 GLY A C 1
ATOM 631 O O . GLY A 1 86 ? 21.391 22.731 9.976 1.00 49.97 86 GLY A O 1
ATOM 632 N N . LYS A 1 87 ? 20.876 20.639 10.589 1.00 53.06 87 LYS A N 1
ATOM 633 C CA . LYS A 1 87 ? 21.682 19.974 9.557 1.00 53.06 87 LYS A CA 1
ATOM 634 C C . LYS A 1 87 ? 20.747 19.221 8.622 1.00 53.06 87 LYS A C 1
ATOM 636 O O . LYS A 1 87 ? 20.080 18.283 9.039 1.00 53.06 87 LYS A O 1
ATOM 641 N N . SER A 1 88 ? 20.706 19.647 7.362 1.00 55.34 88 SER A N 1
ATOM 642 C CA . SER A 1 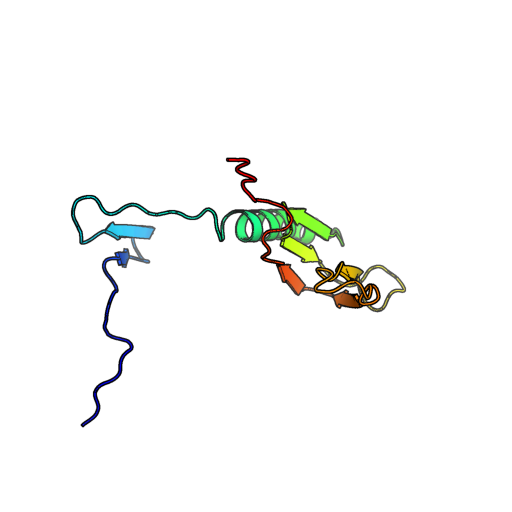88 ? 19.960 18.951 6.315 1.00 55.34 88 SER A CA 1
ATOM 643 C C . SER A 1 88 ? 20.559 17.553 6.149 1.00 55.34 88 SER A C 1
ATOM 645 O O . SER A 1 88 ? 21.675 17.415 5.643 1.00 55.3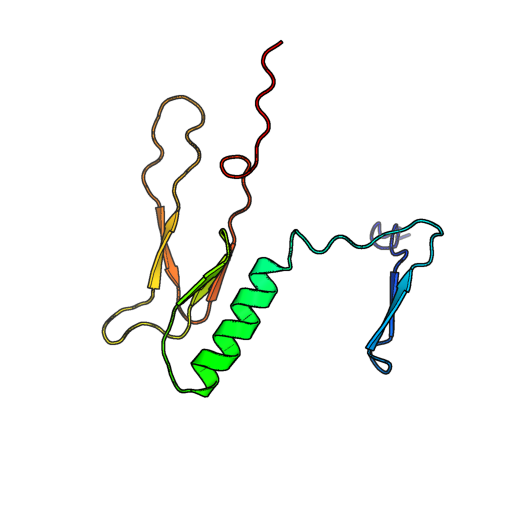4 88 SER A O 1
ATOM 647 N N . ALA A 1 89 ? 19.871 16.518 6.633 1.00 61.59 89 ALA A N 1
ATOM 648 C CA . ALA A 1 89 ? 20.217 15.155 6.263 1.00 61.59 89 ALA A CA 1
ATOM 649 C C . ALA A 1 89 ? 20.009 15.044 4.744 1.00 61.59 89 ALA A C 1
ATOM 651 O O . ALA A 1 89 ? 18.969 15.441 4.217 1.00 61.59 89 ALA A O 1
ATOM 652 N N . GLY A 1 90 ? 21.048 14.617 4.024 1.00 64.00 90 GLY A N 1
ATOM 653 C CA . GLY A 1 90 ? 21.012 14.545 2.565 1.00 64.00 90 GLY A CA 1
ATOM 654 C C . GLY A 1 90 ? 19.842 13.691 2.076 1.00 64.00 90 GLY A C 1
ATOM 655 O O . GLY A 1 90 ? 19.436 12.744 2.747 1.00 64.00 90 GLY A O 1
ATOM 656 N N . LYS A 1 91 ? 19.302 14.027 0.899 1.00 73.75 91 LYS A N 1
ATOM 657 C CA . LYS A 1 91 ? 18.261 13.226 0.241 1.00 73.75 91 LYS A CA 1
ATOM 658 C C . LYS A 1 91 ? 18.722 11.769 0.153 1.00 73.75 91 LYS A C 1
ATOM 660 O O . LYS A 1 91 ? 19.807 11.507 -0.364 1.00 73.75 91 LYS A O 1
ATOM 665 N N . GLN A 1 92 ? 17.904 10.843 0.640 1.00 81.94 92 GLN A N 1
ATOM 666 C CA . GLN A 1 92 ? 18.161 9.411 0.515 1.00 81.94 92 GLN A CA 1
ATOM 667 C C . GLN A 1 92 ? 17.280 8.853 -0.595 1.00 81.94 92 GLN A C 1
ATOM 669 O O . GLN A 1 92 ? 16.087 9.141 -0.634 1.00 81.94 92 GLN A O 1
ATOM 674 N N . ALA A 1 93 ? 17.867 8.075 -1.500 1.00 89.44 93 ALA A N 1
ATOM 675 C CA . ALA A 1 93 ? 17.135 7.393 -2.555 1.00 89.44 93 ALA A CA 1
ATOM 676 C C . ALA A 1 93 ? 17.256 5.880 -2.382 1.00 89.44 93 ALA A C 1
ATOM 678 O O . ALA A 1 93 ? 18.320 5.374 -2.024 1.00 89.44 93 ALA A O 1
ATOM 679 N N . VAL A 1 94 ? 16.164 5.176 -2.657 1.00 92.44 94 VAL A N 1
ATOM 680 C CA . VAL A 1 94 ? 16.112 3.716 -2.733 1.00 92.44 94 VAL A CA 1
ATOM 681 C C . VAL A 1 94 ? 15.673 3.309 -4.135 1.00 92.44 94 VAL A C 1
ATOM 683 O O . VAL A 1 94 ? 14.847 3.983 -4.749 1.00 92.44 94 VAL A O 1
ATOM 686 N N . LEU A 1 95 ? 16.244 2.222 -4.651 1.00 96.06 95 LEU A N 1
ATOM 687 C CA . LEU A 1 95 ? 15.811 1.611 -5.907 1.00 96.06 95 LEU A CA 1
ATOM 688 C C . LEU A 1 95 ? 14.833 0.485 -5.588 1.00 96.06 95 LEU A C 1
ATOM 690 O O . LEU A 1 95 ? 15.171 -0.419 -4.826 1.00 96.06 95 LEU A O 1
ATOM 694 N N . LEU A 1 96 ? 13.636 0.550 -6.166 1.00 96.25 96 LEU A N 1
ATOM 695 C CA . LEU A 1 96 ? 12.563 -0.412 -5.931 1.00 96.25 96 LEU A CA 1
ATOM 696 C C . LEU A 1 96 ? 12.111 -1.063 -7.240 1.00 96.25 96 LEU A C 1
ATOM 698 O O . LEU A 1 96 ? 12.027 -0.408 -8.276 1.00 96.25 96 LEU A O 1
ATOM 702 N N . ALA A 1 97 ? 11.774 -2.345 -7.182 1.00 95.88 97 ALA A N 1
ATOM 703 C CA . ALA A 1 97 ? 11.124 -3.082 -8.259 1.00 95.88 97 ALA A CA 1
ATOM 704 C C . ALA A 1 97 ? 10.163 -4.093 -7.631 1.00 95.88 97 ALA A C 1
ATOM 706 O O . ALA A 1 97 ? 10.555 -4.779 -6.688 1.00 95.88 97 ALA A O 1
ATOM 707 N N . ASN A 1 98 ? 8.927 -4.171 -8.135 1.00 95.19 98 ASN A N 1
ATOM 708 C CA . ASN A 1 98 ? 7.856 -5.004 -7.567 1.00 95.19 98 ASN A CA 1
ATOM 709 C C . ASN A 1 98 ? 7.714 -4.824 -6.046 1.00 95.19 98 ASN A C 1
ATOM 711 O O . ASN A 1 98 ? 7.705 -5.791 -5.285 1.00 95.19 98 ASN A O 1
ATOM 715 N N . ALA A 1 99 ? 7.683 -3.569 -5.603 1.00 95.94 99 ALA A N 1
ATOM 716 C CA . ALA A 1 99 ? 7.737 -3.221 -4.192 1.00 95.94 99 ALA A CA 1
ATOM 717 C C . ALA A 1 99 ? 6.924 -1.961 -3.897 1.00 95.94 99 ALA A C 1
ATOM 719 O O . ALA A 1 99 ? 6.605 -1.176 -4.792 1.00 95.94 99 ALA A O 1
ATOM 720 N N . ALA A 1 100 ? 6.633 -1.754 -2.618 1.00 94.25 100 ALA A N 1
ATOM 721 C CA . ALA A 1 100 ? 5.962 -0.568 -2.120 1.00 94.25 100 ALA A CA 1
ATOM 722 C C . ALA A 1 100 ? 6.786 0.098 -1.013 1.00 94.25 100 ALA A C 1
ATOM 724 O O . ALA A 1 100 ? 7.555 -0.556 -0.306 1.00 94.25 100 ALA A O 1
ATOM 725 N N . VAL A 1 101 ? 6.614 1.406 -0.857 1.00 93.25 101 VAL A N 1
ATOM 726 C CA . VAL A 1 101 ? 7.153 2.192 0.250 1.00 93.25 101 VAL A CA 1
ATOM 727 C C . VAL A 1 101 ? 6.077 3.136 0.763 1.00 93.25 101 VAL A C 1
ATOM 729 O O . VAL A 1 101 ? 5.391 3.796 -0.012 1.00 93.25 101 VAL A O 1
ATOM 732 N N . SER A 1 102 ? 5.946 3.198 2.081 1.00 90.56 102 SER A N 1
ATOM 733 C CA . SER A 1 102 ? 5.049 4.110 2.780 1.00 90.56 102 SER A CA 1
ATOM 734 C C . SER A 1 102 ? 5.857 4.922 3.778 1.00 90.56 102 SER A C 1
ATOM 736 O O . SER A 1 102 ? 6.722 4.381 4.472 1.00 90.56 102 SER A O 1
ATOM 738 N N . THR A 1 103 ? 5.590 6.222 3.851 1.00 87.12 103 THR A N 1
ATOM 739 C CA . THR A 1 103 ? 6.212 7.109 4.837 1.00 87.12 103 THR A CA 1
ATOM 740 C C . THR A 1 103 ? 5.144 7.732 5.723 1.00 87.12 103 THR A C 1
ATOM 742 O O . THR A 1 103 ? 4.294 8.480 5.241 1.00 87.12 103 THR A O 1
ATOM 745 N N . SER A 1 104 ? 5.225 7.482 7.027 1.00 79.19 104 SER A N 1
ATOM 746 C CA . SER A 1 104 ? 4.434 8.176 8.044 1.00 79.19 104 SER A CA 1
ATOM 747 C C . SER A 1 104 ? 5.247 9.315 8.660 1.00 79.19 104 SER A C 1
ATOM 749 O O . SER A 1 104 ? 6.400 9.111 9.038 1.00 79.19 104 SER A O 1
ATOM 75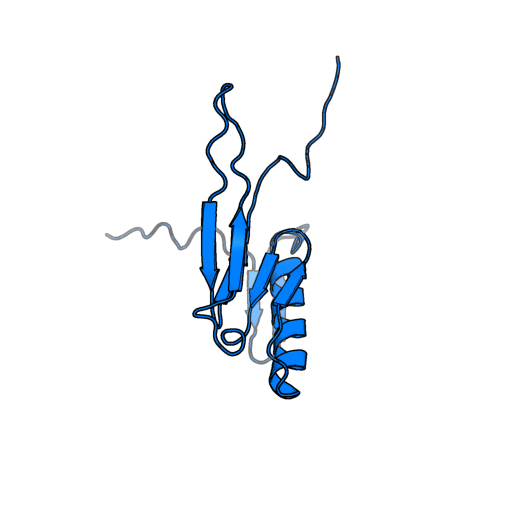1 N N . GLY A 1 105 ? 4.651 10.496 8.803 1.00 71.94 105 GLY A N 1
ATOM 752 C CA . GLY A 1 105 ? 5.292 11.645 9.441 1.00 71.94 105 GLY A CA 1
ATOM 753 C C . GLY A 1 105 ? 4.313 12.792 9.671 1.00 71.94 105 GLY A C 1
ATOM 754 O O . GLY A 1 105 ? 3.252 12.852 9.052 1.00 71.94 105 GLY A O 1
ATOM 755 N N . ASP A 1 106 ? 4.682 13.707 10.558 1.00 62.72 106 ASP A N 1
ATOM 756 C CA . ASP A 1 106 ? 3.895 14.877 10.963 1.00 62.72 106 ASP A CA 1
ATOM 757 C C . ASP A 1 106 ? 4.043 16.073 10.007 1.00 62.72 106 ASP A C 1
ATOM 759 O O . ASP A 1 106 ? 3.189 16.953 9.986 1.00 62.72 106 ASP A O 1
ATOM 763 N N . ALA A 1 107 ? 5.053 16.076 9.133 1.00 60.53 107 ALA A N 1
ATOM 764 C CA . ALA A 1 107 ? 5.290 17.172 8.186 1.00 60.53 107 ALA A CA 1
ATOM 765 C C . ALA A 1 107 ? 4.128 17.472 7.219 1.00 60.53 107 ALA A C 1
ATOM 767 O O . ALA A 1 107 ? 4.088 18.556 6.641 1.00 60.53 107 ALA A O 1
ATOM 768 N N . GLN A 1 108 ? 3.218 16.521 6.989 1.00 56.44 108 GLN A N 1
ATOM 769 C CA . GLN A 1 108 ? 2.104 16.671 6.042 1.00 56.44 108 GLN A CA 1
ATOM 770 C C . GLN A 1 108 ? 0.745 16.899 6.731 1.00 56.44 108 GLN A C 1
ATOM 772 O O . GLN A 1 108 ? -0.193 17.362 6.085 1.00 56.44 108 GLN A O 1
ATOM 777 N N . GLN A 1 109 ? 0.619 16.572 8.020 1.00 57.88 109 GLN A N 1
ATOM 778 C CA . GLN A 1 109 ? -0.616 16.680 8.805 1.00 57.88 109 GLN A CA 1
ATOM 779 C C . GLN A 1 109 ? -0.248 17.092 10.237 1.00 57.88 109 GLN A C 1
ATOM 781 O O . GLN A 1 109 ? -0.034 16.243 11.101 1.00 57.88 109 GLN A O 1
ATOM 786 N N . PHE A 1 110 ? -0.171 18.398 10.484 1.00 66.81 110 PHE A N 1
ATOM 787 C CA . PHE A 1 110 ? 0.062 18.965 11.812 1.00 66.81 110 PHE A CA 1
ATOM 788 C C . PHE A 1 110 ? -0.909 20.116 12.080 1.00 66.81 110 PHE A C 1
ATOM 790 O O . PHE A 1 110 ? -1.437 20.733 11.154 1.00 66.81 110 PHE A O 1
ATOM 797 N N . VAL A 1 111 ? -1.145 20.399 13.360 1.00 67.81 111 VAL A N 1
ATOM 798 C CA . VAL A 1 111 ? -1.895 21.574 13.808 1.00 67.81 111 VAL A CA 1
ATOM 799 C C . VAL A 1 111 ? -0.915 22.505 14.503 1.00 67.81 111 VAL A C 1
ATOM 801 O O . VAL A 1 111 ? -0.285 22.119 15.485 1.00 67.81 111 VAL A O 1
ATOM 804 N N . GLU A 1 112 ? -0.795 23.732 14.006 1.00 69.19 112 GLU A N 1
ATOM 805 C CA . GLU A 1 112 ? -0.085 24.803 14.698 1.00 69.19 112 GLU A CA 1
ATOM 806 C C . GLU A 1 112 ? -1.107 25.607 15.504 1.00 69.19 112 GLU A C 1
ATOM 808 O O . GLU A 1 112 ? -2.055 26.169 14.957 1.00 69.19 112 GLU A O 1
ATOM 813 N N . SER A 1 113 ? -0.964 25.611 16.827 1.00 65.50 113 SER A N 1
ATOM 814 C CA . SER A 1 113 ? -1.774 26.447 17.711 1.00 65.50 113 SER A CA 1
ATOM 815 C C . SER A 1 113 ? -0.875 27.516 18.310 1.00 65.50 113 SER A C 1
ATOM 817 O O . SER A 1 113 ? -0.085 27.236 19.209 1.00 65.50 113 SER A O 1
ATOM 819 N N . ALA A 1 114 ? -0.986 28.736 17.790 1.00 64.50 114 ALA A N 1
ATOM 820 C CA . ALA A 1 114 ? -0.514 29.914 18.500 1.00 64.50 114 ALA A CA 1
ATOM 821 C C . ALA A 1 114 ? -1.449 30.141 19.697 1.00 64.50 114 ALA A C 1
ATOM 823 O O . ALA A 1 114 ? -2.670 30.147 19.526 1.00 64.50 114 ALA A O 1
ATOM 824 N N . GLY A 1 115 ? -0.881 30.258 20.898 1.00 51.16 115 GLY A N 1
ATOM 825 C CA . GLY A 1 115 ? -1.605 30.801 22.049 1.00 51.16 115 GLY A CA 1
ATOM 826 C C . GLY A 1 115 ? -1.939 32.272 21.845 1.00 51.16 115 GLY A C 1
ATOM 827 O O . GLY A 1 115 ? -1.132 32.962 21.180 1.00 51.16 115 GLY A O 1
#

Sequence (115 aa):
MEDSAADRICFLHLDESQKSVRLEKSGMQLDLGGITKGYAADAAMDVLVSRYLNRTVAAGGDIVVSESPPGENGWSITMVPLSTGGK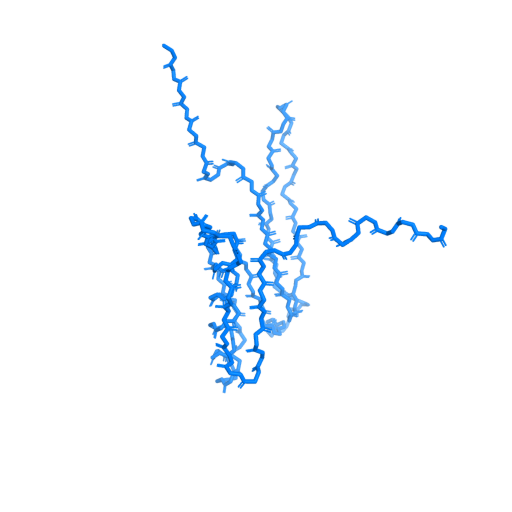SAGKQAVLLANAAVSTSGDAQQFVESAG

Foldseek 3Di:
DDDDPPVPDDQWDADPVVRDIDGNDPPDDDDCPVPVQLVVQVVVVVVCVVVVHFDWGDGPQKIFGEAADVPDPADWDWDFDDDDPPDGDDIDIDGDHRDMDGDDDCPVPDDDDDD

Radius of gyration: 20.02 Å; chains: 1; bounding box: 43×52×52 Å

Secondary structure (DSSP, 8-state):
----GGGS---EEEETTTTEEEE-STT-----TTTHHHHHHHHHHHHHHTTT---EEEETTEEEE-SPPTTSSSEEEEE-----SS--PPPEEEEESSEEEE---GGGS------